Protein AF-A0A8H7D332-F1 (afdb_monomer_lite)

Radius of gyration: 16.04 Å; chains: 1; bounding box: 35×23×50 Å

Foldseek 3Di:
DVLLLVLLVLLLVLLVVVVVLCVVQPCNVVADPLVVLLNVLSVLLNVLSVLVSVLCVVCVPDPCSVVRNVLSVVVSVLSVVVCCQQPNPDPPDDSVVNVVSSVPDDPVNSVVSSVSSVVVSVVSVVSSVVSVVVD

Structure (mmCIF, N/CA/C/O backbone):
data_AF-A0A8H7D332-F1
#
_entry.id   AF-A0A8H7D332-F1
#
loop_
_atom_site.group_PDB
_atom_site.id
_atom_site.type_symbol
_atom_site.label_atom_id
_atom_site.label_alt_id
_atom_site.label_comp_id
_atom_site.label_asym_id
_atom_site.label_entity_id
_atom_site.label_seq_id
_atom_site.pdbx_PDB_ins_code
_atom_site.Cartn_x
_atom_site.Cartn_y
_atom_site.Cartn_z
_atom_site.occupancy
_atom_site.B_iso_or_equiv
_atom_site.auth_seq_id
_atom_site.auth_comp_id
_atom_site.auth_asym_id
_atom_site.auth_atom_id
_atom_site.pdbx_PDB_model_num
ATOM 1 N N . MET A 1 1 ? 17.192 5.853 -12.471 1.00 58.00 1 MET A N 1
ATOM 2 C CA . MET A 1 1 ? 16.925 4.401 -12.543 1.00 58.00 1 MET A CA 1
ATOM 3 C C . MET A 1 1 ? 17.090 3.739 -11.180 1.00 58.00 1 MET A C 1
ATOM 5 O O . MET A 1 1 ? 16.086 3.257 -10.683 1.00 58.00 1 MET A O 1
ATOM 9 N N . ALA A 1 2 ? 18.270 3.796 -10.539 1.00 64.75 2 ALA A N 1
ATOM 10 C CA . ALA A 1 2 ? 18.467 3.271 -9.174 1.00 64.75 2 ALA A CA 1
ATOM 11 C C . ALA A 1 2 ? 17.448 3.829 -8.160 1.00 64.75 2 ALA A C 1
ATOM 13 O O . ALA A 1 2 ? 16.754 3.069 -7.504 1.00 64.75 2 ALA A O 1
ATOM 14 N N . GLU A 1 3 ? 17.243 5.148 -8.152 1.00 64.75 3 GLU A N 1
ATOM 15 C CA . GLU A 1 3 ? 16.267 5.802 -7.266 1.00 64.75 3 GLU A CA 1
ATOM 16 C C . GLU A 1 3 ? 14.811 5.341 -7.500 1.00 64.75 3 GLU A C 1
ATOM 18 O O . GLU A 1 3 ? 14.026 5.218 -6.561 1.00 64.75 3 GLU A O 1
ATOM 23 N N . THR A 1 4 ? 14.436 5.046 -8.750 1.00 66.38 4 THR A N 1
ATOM 24 C CA . THR A 1 4 ? 13.096 4.542 -9.093 1.00 66.38 4 THR A CA 1
ATOM 25 C C . THR A 1 4 ? 12.914 3.110 -8.588 1.00 66.38 4 THR A C 1
ATOM 27 O O . THR A 1 4 ? 11.878 2.815 -8.001 1.00 66.38 4 THR A O 1
ATOM 30 N N . LEU A 1 5 ? 13.924 2.249 -8.754 1.00 69.94 5 LEU A N 1
ATOM 31 C CA . LEU A 1 5 ? 13.921 0.874 -8.239 1.00 69.94 5 LEU A CA 1
ATOM 32 C C . LEU A 1 5 ? 13.900 0.844 -6.703 1.00 69.94 5 LEU A C 1
ATOM 34 O O . LEU A 1 5 ? 13.098 0.121 -6.119 1.00 69.94 5 LEU A O 1
ATOM 38 N N . ASP A 1 6 ? 14.676 1.706 -6.041 1.00 75.56 6 ASP A N 1
ATOM 39 C CA . ASP A 1 6 ? 14.646 1.855 -4.578 1.00 75.56 6 ASP A CA 1
ATOM 40 C C . ASP A 1 6 ? 13.265 2.311 -4.076 1.00 75.56 6 ASP A C 1
ATOM 42 O O . ASP A 1 6 ? 12.788 1.895 -3.012 1.00 75.56 6 ASP A O 1
ATOM 46 N N . THR A 1 7 ? 12.584 3.154 -4.858 1.00 73.81 7 THR A N 1
ATOM 47 C CA . THR A 1 7 ? 11.220 3.602 -4.555 1.00 73.81 7 THR A CA 1
ATOM 48 C C . THR A 1 7 ? 10.207 2.470 -4.743 1.00 73.81 7 THR A C 1
ATOM 50 O O . THR A 1 7 ? 9.358 2.279 -3.873 1.00 73.81 7 THR A O 1
ATOM 53 N N . VAL A 1 8 ? 10.315 1.679 -5.817 1.00 77.12 8 VAL A N 1
ATOM 54 C CA . VAL A 1 8 ? 9.484 0.481 -6.047 1.00 77.12 8 VAL A CA 1
ATOM 55 C C . VAL A 1 8 ? 9.664 -0.533 -4.915 1.00 77.12 8 VAL A C 1
ATOM 57 O O . VAL A 1 8 ? 8.673 -1.028 -4.371 1.00 77.12 8 VAL A O 1
ATOM 60 N N . ALA A 1 9 ? 10.905 -0.784 -4.491 1.00 77.12 9 ALA A N 1
ATOM 61 C CA . ALA A 1 9 ? 11.210 -1.660 -3.363 1.00 77.12 9 ALA A CA 1
ATOM 62 C C . ALA A 1 9 ? 10.606 -1.131 -2.050 1.00 77.12 9 ALA A C 1
ATOM 64 O O . ALA A 1 9 ? 9.949 -1.877 -1.322 1.00 77.12 9 ALA A O 1
ATOM 65 N N . SER A 1 10 ? 10.746 0.174 -1.781 1.00 77.06 10 SER A N 1
ATOM 66 C CA . SER A 1 10 ? 10.140 0.825 -0.610 1.00 77.06 10 SER A CA 1
ATOM 67 C C . SER A 1 10 ? 8.614 0.672 -0.587 1.00 77.06 10 SER A C 1
ATOM 69 O O . SER A 1 10 ? 8.035 0.352 0.448 1.00 77.06 10 SER A O 1
ATOM 71 N N . ILE A 1 11 ? 7.952 0.909 -1.724 1.00 81.25 11 ILE A N 1
ATOM 72 C CA . ILE A 1 11 ? 6.495 0.785 -1.848 1.00 81.25 11 ILE A CA 1
ATOM 73 C C . ILE A 1 11 ? 6.070 -0.670 -1.632 1.00 81.25 11 ILE A C 1
ATOM 75 O O . ILE A 1 11 ? 5.134 -0.924 -0.878 1.00 81.25 11 ILE A O 1
ATOM 79 N N . SER A 1 12 ? 6.782 -1.624 -2.234 1.00 82.38 12 SER A N 1
ATOM 80 C CA . SER A 1 12 ? 6.500 -3.056 -2.078 1.00 82.38 12 SER A CA 1
ATOM 81 C C . SER A 1 12 ? 6.583 -3.488 -0.611 1.00 82.38 12 SER A C 1
ATOM 83 O O . SER A 1 12 ? 5.685 -4.162 -0.110 1.00 82.38 12 SER A O 1
ATOM 85 N N . GLN A 1 13 ? 7.594 -3.012 0.121 1.00 82.25 13 GLN A N 1
ATOM 86 C CA . GLN A 1 13 ? 7.740 -3.287 1.551 1.00 82.25 13 GLN A CA 1
ATOM 87 C C . GLN A 1 13 ? 6.599 -2.690 2.396 1.00 82.25 13 GLN A C 1
ATOM 89 O O . GLN A 1 13 ? 6.142 -3.319 3.358 1.00 82.25 13 GLN A O 1
ATOM 94 N N . LEU A 1 14 ? 6.116 -1.491 2.050 1.00 78.50 14 LEU A N 1
ATOM 95 C CA . LEU A 1 14 ? 4.965 -0.872 2.718 1.00 78.50 14 LEU A CA 1
ATOM 96 C C . LEU A 1 14 ? 3.676 -1.669 2.473 1.00 78.50 14 LEU A C 1
ATOM 98 O O . LEU A 1 14 ? 2.922 -1.904 3.418 1.00 78.50 14 LEU A O 1
ATOM 102 N N . LEU A 1 15 ? 3.450 -2.138 1.243 1.00 83.81 15 LEU A N 1
ATOM 103 C CA . LEU A 1 15 ? 2.297 -2.979 0.903 1.00 83.81 15 LEU A CA 1
ATOM 104 C C . LEU A 1 15 ? 2.352 -4.336 1.621 1.00 83.81 15 LEU A C 1
ATOM 106 O O . LEU A 1 15 ? 1.350 -4.774 2.182 1.00 83.81 15 LEU A O 1
ATOM 110 N N . ASP A 1 16 ? 3.525 -4.970 1.695 1.00 81.50 16 ASP A N 1
ATOM 111 C CA . ASP A 1 16 ? 3.722 -6.204 2.467 1.00 81.50 16 ASP A CA 1
ATOM 112 C C . ASP A 1 16 ? 3.422 -6.015 3.951 1.00 81.50 16 ASP A C 1
ATOM 114 O O . ASP A 1 16 ? 2.812 -6.873 4.591 1.00 81.50 16 ASP A O 1
ATOM 118 N N . THR A 1 17 ? 3.847 -4.881 4.504 1.00 78.38 17 THR A N 1
ATOM 119 C CA . THR A 1 17 ? 3.561 -4.532 5.896 1.00 78.38 17 THR A CA 1
ATOM 120 C C . THR A 1 17 ? 2.058 -4.381 6.106 1.00 78.38 17 THR A C 1
ATOM 122 O O . THR A 1 17 ? 1.520 -4.955 7.052 1.00 78.38 17 THR A O 1
ATOM 125 N N . ALA A 1 18 ? 1.366 -3.698 5.192 1.00 75.25 18 ALA A N 1
ATOM 126 C CA . ALA A 1 18 ? -0.084 -3.547 5.231 1.00 75.25 18 ALA A CA 1
ATOM 127 C C . ALA A 1 18 ? -0.802 -4.909 5.238 1.00 75.25 18 ALA A C 1
ATOM 129 O O . ALA A 1 18 ? -1.648 -5.171 6.095 1.00 75.25 18 ALA A O 1
ATOM 130 N N . LEU A 1 19 ? -0.430 -5.812 4.327 1.00 80.88 19 LEU A N 1
ATOM 131 C CA . LEU A 1 19 ? -1.031 -7.146 4.235 1.00 80.88 19 LEU A CA 1
ATOM 132 C C . LEU A 1 19 ? -0.763 -7.993 5.487 1.00 80.88 19 LEU A C 1
ATOM 134 O O . LEU A 1 19 ? -1.677 -8.639 5.996 1.00 80.88 19 LEU A O 1
ATOM 138 N N . LYS A 1 20 ? 0.446 -7.928 6.055 1.00 77.06 20 LYS A N 1
ATOM 139 C CA . LYS A 1 20 ? 0.758 -8.596 7.330 1.00 77.06 20 LYS A CA 1
ATOM 140 C C . LYS A 1 20 ? -0.056 -8.037 8.493 1.00 77.06 20 LYS A C 1
ATOM 142 O O . LYS A 1 20 ? -0.459 -8.789 9.379 1.00 77.06 20 LYS A O 1
ATOM 147 N N . VAL A 1 21 ? -0.306 -6.729 8.527 1.00 71.56 21 VAL A N 1
ATOM 148 C CA . VAL A 1 21 ? -1.183 -6.128 9.542 1.00 71.56 21 VAL A CA 1
ATOM 149 C C . VAL A 1 21 ? -2.589 -6.709 9.422 1.00 71.56 21 VAL A C 1
ATOM 151 O O . VAL A 1 21 ? -3.133 -7.157 10.428 1.00 71.56 21 VAL A O 1
ATOM 154 N N . ARG A 1 22 ? -3.142 -6.806 8.205 1.00 74.62 22 ARG A N 1
ATOM 155 C CA . ARG A 1 22 ? -4.446 -7.448 7.968 1.00 74.62 22 ARG A CA 1
ATOM 156 C C . ARG A 1 22 ? -4.503 -8.875 8.510 1.00 74.62 22 ARG A C 1
ATOM 158 O O . ARG A 1 22 ? -5.474 -9.218 9.174 1.00 74.62 22 ARG A O 1
ATOM 165 N N . GLU A 1 23 ? -3.485 -9.698 8.257 1.00 71.75 23 GLU A N 1
ATOM 166 C CA . GLU A 1 23 ? -3.433 -11.084 8.756 1.00 71.75 23 GLU A CA 1
ATOM 167 C C . GLU A 1 23 ? -3.455 -11.168 10.290 1.00 71.75 23 GLU A C 1
ATOM 169 O O . GLU A 1 23 ? -3.987 -12.118 10.868 1.00 71.75 23 GLU A O 1
ATOM 174 N N . ASN A 1 24 ? -2.904 -10.159 10.965 1.00 64.69 24 ASN A N 1
ATOM 175 C CA . ASN A 1 24 ? -2.843 -10.111 12.421 1.00 64.69 24 ASN A CA 1
ATOM 176 C C . ASN A 1 24 ? -4.154 -9.648 13.082 1.00 64.69 24 ASN A C 1
ATOM 178 O O . ASN A 1 24 ? -4.361 -9.927 14.274 1.00 64.69 24 ASN A O 1
ATOM 182 N N . LEU A 1 25 ? -5.052 -9.016 12.322 1.00 64.75 25 LEU A N 1
ATOM 183 C CA . LEU A 1 25 ? -6.360 -8.542 12.773 1.00 64.75 25 LEU A CA 1
ATOM 184 C C . LEU A 1 25 ? -7.396 -9.675 12.705 1.00 64.75 25 LEU A C 1
ATOM 186 O O . LEU A 1 25 ? -7.881 -10.043 11.635 1.00 64.75 25 LEU A O 1
ATOM 190 N N . LYS A 1 26 ? -7.764 -10.231 13.870 1.00 56.84 26 LYS A N 1
ATOM 191 C CA . LYS A 1 26 ? -8.741 -11.337 13.971 1.00 56.84 26 LYS A CA 1
ATOM 192 C C . LYS A 1 26 ? -10.128 -10.950 13.440 1.00 56.84 26 LYS A C 1
ATOM 194 O O . LYS A 1 26 ? -10.783 -11.780 12.810 1.00 56.84 26 LYS A O 1
ATOM 199 N N . ASP A 1 27 ? -10.523 -9.694 13.631 1.00 59.56 27 ASP A N 1
ATOM 200 C CA . ASP A 1 27 ? -11.867 -9.192 13.326 1.00 59.56 27 ASP A CA 1
ATOM 201 C C . ASP A 1 27 ? -11.973 -8.532 11.944 1.00 59.56 27 ASP A C 1
ATOM 203 O O . ASP A 1 27 ? -12.962 -7.874 11.618 1.00 59.56 27 ASP A O 1
ATOM 207 N N . PHE A 1 28 ? -10.993 -8.761 11.063 1.00 60.06 28 PHE A N 1
ATOM 208 C CA . PHE A 1 28 ? -11.041 -8.234 9.699 1.00 60.06 28 PHE A CA 1
ATOM 209 C C . PHE A 1 28 ? -12.271 -8.722 8.910 1.00 60.06 28 PHE A C 1
ATOM 211 O O . PHE A 1 28 ? -12.809 -8.007 8.068 1.00 60.06 28 PHE A O 1
ATOM 218 N N . ARG A 1 29 ? -12.780 -9.925 9.217 1.00 58.69 29 ARG A N 1
ATOM 219 C CA . ARG A 1 29 ? -14.012 -10.458 8.602 1.00 58.69 29 ARG A CA 1
ATOM 220 C C . ARG A 1 29 ? -15.258 -9.635 8.935 1.00 58.69 29 ARG A C 1
ATOM 222 O O . ARG A 1 29 ? -16.220 -9.678 8.177 1.00 58.69 29 ARG A O 1
ATOM 229 N N . THR A 1 30 ? -15.236 -8.905 10.046 1.00 61.06 30 THR A N 1
ATOM 230 C CA . THR A 1 30 ? -16.303 -7.997 10.485 1.00 61.06 30 THR A CA 1
ATOM 231 C C . THR A 1 30 ? -15.965 -6.529 10.227 1.00 61.06 30 THR A C 1
ATOM 233 O O . THR A 1 30 ? -16.746 -5.654 10.596 1.00 61.06 30 THR A O 1
ATOM 236 N N . ALA A 1 31 ? -14.821 -6.242 9.596 1.00 65.50 31 ALA A N 1
ATOM 237 C CA . ALA A 1 31 ? -14.443 -4.885 9.239 1.00 65.50 31 ALA A CA 1
ATOM 238 C C . ALA A 1 31 ? -15.422 -4.301 8.202 1.00 65.50 31 ALA A C 1
ATOM 240 O O . ALA A 1 31 ? -15.889 -5.037 7.324 1.00 65.50 31 ALA A O 1
ATOM 241 N N . PRO A 1 32 ? -15.704 -2.987 8.270 1.00 70.81 32 PRO A N 1
ATOM 242 C CA . PRO A 1 32 ? -16.467 -2.280 7.247 1.00 70.81 32 PRO A CA 1
ATOM 243 C C . PRO A 1 32 ? -15.976 -2.543 5.817 1.00 70.81 32 PRO A C 1
ATOM 245 O O . PRO A 1 32 ? -14.785 -2.744 5.567 1.00 70.81 32 PRO A O 1
ATOM 248 N N . GLU A 1 33 ? -16.918 -2.535 4.873 1.00 78.69 33 GLU A N 1
ATOM 249 C CA . GLU A 1 33 ? -16.706 -2.903 3.469 1.00 78.69 33 GLU A CA 1
ATOM 250 C C . GLU A 1 33 ? -15.584 -2.086 2.807 1.00 78.69 33 GLU A C 1
ATOM 252 O O . GLU A 1 33 ? -14.811 -2.604 2.002 1.00 78.69 33 GLU A O 1
ATOM 257 N N . GLU A 1 34 ? -15.449 -0.813 3.175 1.00 74.00 34 GLU A N 1
ATOM 258 C CA . GLU A 1 34 ? -14.421 0.087 2.661 1.00 74.00 34 GLU A CA 1
ATOM 259 C C . GLU A 1 34 ? -13.004 -0.400 2.987 1.00 74.00 34 GLU A C 1
ATOM 261 O O . GLU A 1 34 ? -12.106 -0.272 2.156 1.00 74.00 34 GLU A O 1
ATOM 266 N N . TYR A 1 35 ? -12.803 -1.031 4.144 1.00 73.19 35 TYR A N 1
ATOM 267 C CA . TYR A 1 35 ? -11.507 -1.595 4.517 1.00 73.19 35 TYR A CA 1
ATOM 268 C C . TYR A 1 35 ? -11.196 -2.870 3.754 1.00 73.19 35 TYR A C 1
ATOM 270 O O . TYR A 1 35 ? -10.069 -3.056 3.303 1.00 73.19 35 TYR A O 1
ATOM 278 N N . GLN A 1 36 ? -12.197 -3.728 3.552 1.00 79.06 36 GLN A N 1
ATOM 279 C CA . GLN A 1 36 ? -12.036 -4.901 2.695 1.00 79.06 36 GLN A CA 1
ATOM 280 C C . GLN A 1 36 ? -11.614 -4.478 1.287 1.00 79.06 36 GLN A C 1
ATOM 282 O O . GLN A 1 36 ? -10.641 -5.008 0.754 1.00 79.06 36 GLN A O 1
ATOM 287 N N . ARG A 1 37 ? -12.267 -3.446 0.741 1.00 83.25 37 ARG A N 1
ATOM 288 C CA . ARG A 1 37 ? -11.915 -2.856 -0.556 1.00 83.25 37 ARG A CA 1
ATOM 289 C C . ARG A 1 37 ? -10.501 -2.272 -0.573 1.00 83.25 37 ARG A C 1
ATOM 291 O O . ARG A 1 37 ? -9.780 -2.522 -1.529 1.00 83.25 37 ARG A O 1
ATOM 298 N N . LEU A 1 38 ? -10.086 -1.545 0.467 1.00 83.56 38 LEU A N 1
ATOM 299 C CA . LEU A 1 38 ? -8.724 -1.002 0.574 1.00 83.56 38 LEU A CA 1
AT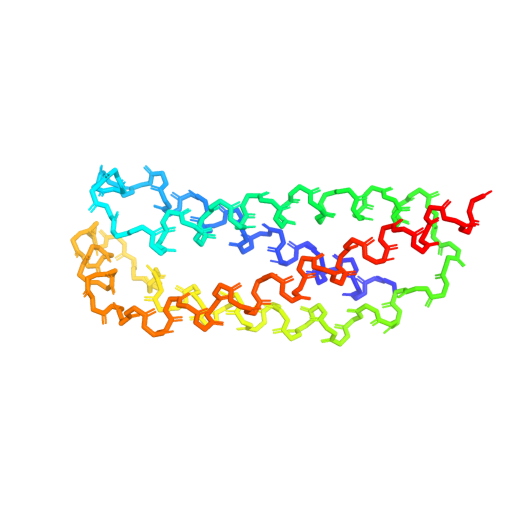OM 300 C C . LEU A 1 38 ? -7.657 -2.098 0.538 1.00 83.56 38 LEU A C 1
ATOM 302 O O . LEU A 1 38 ? -6.649 -1.947 -0.146 1.00 83.56 38 LEU A O 1
ATOM 306 N N . PHE A 1 39 ? -7.873 -3.211 1.240 1.00 83.19 39 PHE A N 1
ATOM 307 C CA . PHE A 1 39 ? -6.907 -4.307 1.236 1.00 83.19 39 PHE A CA 1
ATOM 308 C C . PHE A 1 39 ? -6.897 -5.103 -0.063 1.00 83.19 39 PHE A C 1
ATOM 310 O O . PHE A 1 39 ? -5.817 -5.477 -0.508 1.00 83.19 39 PHE A O 1
ATOM 317 N N . SER A 1 40 ? -8.050 -5.317 -0.698 1.00 86.62 40 SER A N 1
ATOM 318 C CA . SER A 1 40 ? -8.082 -5.887 -2.051 1.00 86.62 40 SER A CA 1
ATOM 319 C C . SER A 1 40 ? -7.352 -4.994 -3.056 1.00 86.62 40 SER A C 1
ATOM 321 O O . SER A 1 40 ? -6.621 -5.486 -3.909 1.00 86.62 40 SER A O 1
ATOM 323 N N . GLU A 1 41 ? -7.481 -3.675 -2.921 1.00 87.69 41 GLU A N 1
ATOM 324 C CA . GLU A 1 41 ? -6.748 -2.722 -3.752 1.00 87.69 41 GLU A CA 1
ATOM 325 C C . GLU A 1 41 ? -5.231 -2.782 -3.491 1.00 87.69 41 GLU A C 1
ATOM 327 O O . GLU A 1 41 ? -4.439 -2.769 -4.426 1.00 87.69 41 GLU A O 1
ATOM 332 N N . ILE A 1 42 ? -4.805 -2.925 -2.230 1.00 87.62 42 ILE A N 1
ATOM 333 C CA . ILE A 1 42 ? -3.392 -3.142 -1.863 1.00 87.62 42 ILE A CA 1
ATOM 334 C C . ILE A 1 42 ? -2.841 -4.429 -2.495 1.00 87.62 42 ILE A C 1
ATOM 336 O O . ILE A 1 42 ? -1.717 -4.421 -2.998 1.00 87.62 42 ILE A O 1
ATOM 340 N N . GLU A 1 43 ? -3.612 -5.522 -2.494 1.00 87.56 43 GLU A N 1
ATOM 341 C CA . GLU A 1 43 ? -3.228 -6.780 -3.154 1.00 87.56 43 GLU A CA 1
ATOM 342 C C . GLU A 1 43 ? -3.035 -6.580 -4.665 1.00 87.56 43 GLU A C 1
ATOM 344 O O . GLU A 1 43 ? -2.006 -6.985 -5.210 1.00 87.56 43 GLU A O 1
ATOM 349 N N . ASN A 1 44 ? -3.973 -5.897 -5.330 1.00 88.44 44 ASN A N 1
ATOM 350 C CA . ASN A 1 44 ? -3.871 -5.580 -6.758 1.00 88.44 44 ASN A CA 1
ATOM 351 C C . ASN A 1 44 ? -2.645 -4.713 -7.064 1.00 88.44 44 ASN A C 1
ATOM 353 O O . ASN A 1 44 ? -1.866 -5.022 -7.967 1.00 88.44 44 ASN A O 1
ATOM 357 N N . LEU A 1 45 ? -2.432 -3.652 -6.284 1.00 88.56 45 LEU A N 1
ATOM 358 C CA . LEU A 1 45 ? -1.289 -2.758 -6.444 1.00 88.56 45 LEU A CA 1
ATOM 359 C C . LEU A 1 45 ? 0.041 -3.490 -6.278 1.00 88.56 45 LEU A C 1
ATOM 361 O O . LEU A 1 45 ? 0.976 -3.220 -7.033 1.00 88.56 45 LEU A O 1
ATOM 365 N N . LYS A 1 46 ? 0.123 -4.440 -5.340 1.00 87.38 46 LYS A N 1
ATOM 366 C CA . LYS A 1 46 ? 1.309 -5.280 -5.163 1.00 87.38 46 LYS A CA 1
ATOM 367 C C . LYS A 1 46 ? 1.595 -6.111 -6.415 1.00 87.38 46 LYS A C 1
ATOM 369 O O . LYS A 1 46 ? 2.724 -6.094 -6.898 1.00 87.38 46 LYS A O 1
ATOM 374 N N . LEU A 1 47 ? 0.584 -6.771 -6.982 1.00 87.75 47 LEU A N 1
ATOM 375 C CA . LEU A 1 47 ? 0.744 -7.560 -8.211 1.00 87.75 47 LEU A CA 1
ATOM 376 C C . LEU A 1 47 ? 1.228 -6.702 -9.389 1.00 87.75 47 LEU A C 1
ATOM 378 O O . LE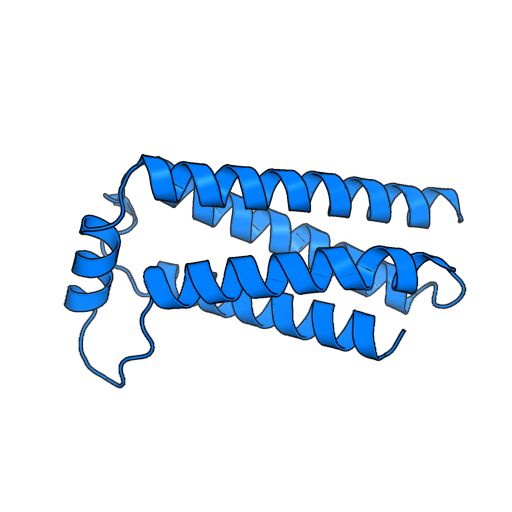U A 1 47 ? 2.126 -7.104 -10.129 1.00 87.75 47 LEU A O 1
ATOM 382 N N . LEU A 1 48 ? 0.659 -5.506 -9.554 1.00 85.81 48 LEU A N 1
ATOM 383 C CA . LEU A 1 48 ? 1.048 -4.581 -10.621 1.00 85.81 48 LEU A CA 1
ATOM 384 C C . LEU A 1 48 ? 2.471 -4.040 -10.434 1.00 85.81 48 LEU A C 1
ATOM 386 O O . LEU A 1 48 ? 3.202 -3.894 -11.413 1.00 85.81 48 LEU A O 1
ATOM 390 N N . LEU A 1 49 ? 2.883 -3.762 -9.195 1.00 85.50 49 LEU A N 1
ATOM 391 C CA . LEU A 1 49 ? 4.250 -3.338 -8.885 1.00 85.50 49 LEU A CA 1
ATOM 392 C C . LEU A 1 49 ? 5.270 -4.449 -9.122 1.00 85.50 49 LEU A C 1
ATOM 394 O O . LEU A 1 49 ? 6.320 -4.175 -9.693 1.00 85.50 49 LEU A O 1
ATOM 398 N N . GLU A 1 50 ? 4.958 -5.693 -8.754 1.00 86.00 50 GLU A N 1
ATOM 399 C CA . GLU A 1 50 ? 5.813 -6.846 -9.061 1.00 86.00 50 GLU A CA 1
ATOM 400 C C . GLU A 1 50 ? 5.965 -7.050 -10.576 1.00 86.00 50 GLU A C 1
ATOM 402 O O . GLU A 1 50 ? 7.056 -7.353 -11.063 1.00 86.00 50 GLU A O 1
ATOM 407 N N . ALA A 1 51 ? 4.884 -6.866 -11.340 1.00 83.94 51 ALA A N 1
ATOM 408 C CA . ALA A 1 51 ? 4.937 -6.912 -12.798 1.00 83.94 51 ALA A CA 1
ATOM 409 C C . ALA A 1 51 ? 5.816 -5.786 -13.366 1.00 83.94 51 ALA A C 1
ATOM 411 O O . ALA A 1 51 ? 6.621 -6.028 -14.268 1.00 83.94 51 ALA A O 1
ATOM 412 N N . LEU A 1 52 ? 5.697 -4.575 -12.812 1.00 81.25 52 LEU A N 1
ATOM 413 C CA . LEU A 1 52 ? 6.485 -3.421 -13.234 1.00 81.25 52 LEU A CA 1
ATOM 414 C C . LEU A 1 52 ? 7.971 -3.632 -12.940 1.00 81.25 52 LEU A C 1
ATOM 416 O O . LEU A 1 52 ? 8.795 -3.393 -13.817 1.00 81.25 52 LEU A O 1
ATOM 420 N N . ASP A 1 53 ? 8.309 -4.119 -11.747 1.00 81.38 53 ASP A N 1
ATOM 421 C CA . ASP A 1 53 ? 9.686 -4.412 -11.344 1.00 81.38 53 ASP A CA 1
ATOM 422 C C . ASP A 1 53 ? 10.347 -5.421 -12.296 1.00 81.38 53 ASP A C 1
ATOM 424 O O . ASP A 1 53 ? 11.427 -5.170 -12.837 1.00 81.38 53 ASP A O 1
ATOM 428 N N . ARG A 1 54 ? 9.645 -6.517 -12.618 1.00 80.00 54 ARG A N 1
ATOM 429 C CA . ARG A 1 54 ? 10.122 -7.521 -13.585 1.00 80.00 54 ARG A CA 1
ATOM 430 C C . ARG A 1 54 ? 10.330 -6.941 -14.985 1.00 80.00 54 ARG A C 1
ATOM 432 O O . ARG A 1 54 ? 11.316 -7.278 -15.643 1.00 80.00 54 ARG A O 1
ATOM 439 N N . LEU A 1 55 ? 9.423 -6.088 -15.455 1.00 73.81 55 LEU A N 1
ATOM 440 C CA . LEU A 1 55 ? 9.528 -5.470 -16.780 1.00 73.81 55 LEU A CA 1
ATOM 441 C C . LEU A 1 55 ? 10.662 -4.441 -16.852 1.00 73.81 55 LEU A C 1
ATOM 443 O O . LEU A 1 55 ? 11.418 -4.427 -17.820 1.00 73.81 55 LEU A O 1
ATOM 447 N N . VAL A 1 56 ? 10.853 -3.631 -15.810 1.00 72.56 56 VAL A N 1
ATOM 448 C CA . VAL A 1 56 ? 11.970 -2.676 -15.740 1.00 72.56 56 VAL A CA 1
ATOM 449 C C . VAL A 1 56 ? 13.314 -3.406 -15.659 1.00 72.56 56 VAL A C 1
ATOM 451 O O . VAL A 1 56 ? 14.262 -3.012 -16.336 1.00 72.56 56 VAL A O 1
ATOM 454 N N . ALA A 1 57 ? 13.401 -4.495 -14.887 1.00 72.44 57 ALA A N 1
ATOM 455 C CA . ALA A 1 57 ? 14.614 -5.307 -14.788 1.00 72.44 57 ALA A CA 1
ATOM 456 C C . ALA A 1 57 ? 14.992 -5.985 -16.117 1.00 72.44 57 ALA A C 1
ATOM 458 O O . ALA A 1 57 ? 16.174 -6.182 -16.400 1.00 72.44 57 ALA A O 1
ATOM 459 N N . THR A 1 58 ? 13.999 -6.337 -16.938 1.00 72.75 58 THR A N 1
ATOM 460 C CA . THR A 1 58 ? 14.212 -6.978 -18.245 1.00 72.75 58 THR A CA 1
ATOM 461 C C . THR A 1 58 ? 14.409 -5.981 -19.388 1.00 72.75 58 THR A C 1
ATOM 463 O O . THR A 1 58 ? 14.993 -6.361 -20.402 1.00 72.75 58 THR A O 1
ATOM 466 N N . ASN A 1 59 ? 14.008 -4.713 -19.228 1.00 66.38 59 ASN A N 1
ATOM 467 C CA . ASN A 1 59 ? 14.204 -3.664 -20.232 1.00 66.38 59 ASN A CA 1
ATOM 468 C C . ASN A 1 59 ? 14.704 -2.331 -19.622 1.00 66.38 59 ASN A C 1
ATOM 470 O O . ASN A 1 59 ? 13.950 -1.356 -19.499 1.00 66.38 59 ASN A O 1
ATOM 474 N N . PRO A 1 60 ? 16.002 -2.251 -19.263 1.00 61.53 60 PRO A N 1
ATOM 475 C CA . PRO A 1 60 ? 16.582 -1.087 -18.594 1.00 61.53 60 PRO A CA 1
ATOM 476 C C . PRO A 1 60 ? 16.787 0.137 -19.514 1.00 61.53 60 PRO A C 1
ATOM 478 O O . PRO A 1 60 ? 17.250 1.185 -19.071 1.00 61.53 60 PRO A O 1
ATOM 481 N N . SER A 1 61 ? 16.470 0.012 -20.801 1.00 58.44 61 SER A N 1
ATOM 482 C CA . SER A 1 61 ? 16.711 1.020 -21.845 1.00 58.44 61 SER A CA 1
ATOM 483 C C . SER A 1 61 ? 15.614 2.083 -21.953 1.00 58.44 61 SER A C 1
ATOM 485 O O . SER A 1 61 ? 15.777 3.040 -22.703 1.00 58.44 61 SER A O 1
ATOM 487 N N . SER A 1 62 ? 14.485 1.909 -21.261 1.00 61.56 62 SER A N 1
ATOM 488 C CA . SER A 1 62 ? 13.339 2.815 -21.386 1.00 61.56 62 SER A CA 1
ATOM 489 C C . SER A 1 62 ? 13.587 4.156 -20.674 1.00 61.56 62 SER A C 1
ATOM 491 O O . SER A 1 62 ? 14.076 4.193 -19.545 1.00 61.56 62 SER A O 1
ATOM 493 N N . ASP A 1 63 ? 13.182 5.275 -21.289 1.00 58.97 63 ASP A N 1
ATOM 494 C CA . ASP A 1 63 ? 13.174 6.628 -20.680 1.00 58.97 63 ASP A CA 1
ATOM 495 C C . ASP A 1 63 ? 12.109 6.786 -19.567 1.00 58.97 63 ASP A C 1
ATOM 497 O O . ASP A 1 63 ? 11.949 7.833 -18.927 1.00 58.97 63 ASP A O 1
ATOM 501 N N . ASN A 1 64 ? 11.365 5.716 -19.303 1.00 62.38 64 ASN A N 1
ATOM 502 C CA . ASN A 1 64 ? 10.238 5.649 -18.386 1.00 62.38 64 ASN A CA 1
ATOM 503 C C . ASN A 1 64 ? 10.544 5.913 -16.883 1.00 62.38 64 ASN A C 1
ATOM 505 O O . ASN A 1 64 ? 9.702 6.520 -16.209 1.00 62.38 64 ASN A O 1
ATOM 509 N N . PRO A 1 65 ? 11.730 5.589 -16.317 1.00 63.75 65 PRO A N 1
ATOM 510 C CA . PRO A 1 65 ? 11.992 5.715 -14.878 1.00 63.75 65 PRO A CA 1
ATOM 511 C C . PRO A 1 65 ? 11.884 7.138 -14.315 1.00 63.75 65 PRO A C 1
ATOM 513 O O . PRO A 1 65 ? 11.539 7.305 -13.142 1.00 63.75 65 PRO A O 1
ATOM 516 N N . GLN A 1 66 ? 12.175 8.168 -15.120 1.00 67.06 66 GLN A N 1
ATOM 517 C CA . GLN A 1 66 ? 12.057 9.568 -14.685 1.00 67.06 66 GLN A CA 1
ATOM 518 C C . GLN A 1 66 ? 10.595 10.013 -14.570 1.00 67.06 66 GLN A C 1
ATOM 520 O O . GLN A 1 66 ? 10.244 10.737 -13.640 1.00 67.06 66 GLN A O 1
ATOM 525 N N . ARG A 1 67 ? 9.720 9.545 -15.468 1.00 72.88 67 ARG A N 1
ATOM 526 C CA . ARG A 1 67 ? 8.278 9.855 -15.435 1.00 72.88 67 ARG A CA 1
ATOM 527 C C . ARG A 1 67 ? 7.571 9.174 -14.260 1.00 72.88 67 ARG A C 1
ATOM 529 O O . ARG A 1 67 ? 6.540 9.659 -13.791 1.00 72.88 67 ARG A O 1
ATOM 536 N N . MET A 1 68 ? 8.146 8.079 -13.765 1.00 76.19 68 MET A N 1
ATOM 537 C CA . MET A 1 68 ? 7.622 7.294 -12.649 1.00 76.19 68 MET A CA 1
ATOM 538 C C . MET A 1 68 ? 8.012 7.838 -11.272 1.00 76.19 68 MET A C 1
ATOM 540 O O . MET A 1 68 ? 7.236 7.670 -10.332 1.00 76.19 68 MET A O 1
ATOM 544 N N . SER A 1 69 ? 9.169 8.499 -11.125 1.00 77.12 69 SER A N 1
ATOM 545 C CA . SER A 1 69 ? 9.725 8.795 -9.791 1.00 77.12 69 SER A CA 1
ATOM 546 C C . SER A 1 69 ? 8.825 9.705 -8.948 1.00 77.12 69 SER A C 1
ATOM 548 O O . SER A 1 69 ? 8.540 9.393 -7.793 1.00 77.12 69 SER A O 1
ATOM 550 N N . ALA A 1 70 ? 8.309 10.803 -9.512 1.00 82.31 70 ALA A N 1
ATOM 551 C CA . ALA A 1 70 ? 7.481 11.742 -8.758 1.00 82.31 70 ALA A CA 1
ATOM 552 C C . ALA A 1 70 ? 6.123 11.136 -8.337 1.00 82.31 70 ALA A C 1
ATOM 554 O O . ALA A 1 70 ? 5.764 11.258 -7.161 1.00 82.31 70 ALA A O 1
ATOM 555 N N . PRO A 1 71 ? 5.365 10.446 -9.217 1.00 84.19 71 PRO A N 1
ATOM 556 C CA . PRO A 1 71 ? 4.140 9.769 -8.795 1.00 84.19 71 PRO A CA 1
ATOM 557 C C . PRO A 1 71 ? 4.385 8.600 -7.829 1.00 84.19 71 PRO A C 1
ATOM 559 O O . PRO A 1 71 ? 3.597 8.436 -6.901 1.00 84.19 71 PRO A O 1
ATOM 562 N N . MET A 1 72 ? 5.475 7.840 -7.992 1.00 84.12 72 MET A N 1
ATOM 563 C CA . MET A 1 72 ? 5.879 6.782 -7.055 1.00 84.12 72 MET A CA 1
ATOM 564 C C . MET A 1 72 ? 6.183 7.349 -5.666 1.00 84.12 72 MET A C 1
ATOM 566 O O . MET A 1 72 ? 5.629 6.886 -4.675 1.00 84.12 72 MET A O 1
ATOM 570 N N . ASN A 1 73 ? 6.971 8.422 -5.581 1.00 85.75 73 ASN A N 1
ATOM 571 C CA . ASN A 1 73 ? 7.258 9.091 -4.312 1.00 85.75 73 ASN A CA 1
ATOM 572 C C . ASN A 1 73 ? 6.000 9.670 -3.657 1.00 85.75 73 ASN A C 1
ATOM 574 O O . ASN A 1 73 ? 5.845 9.608 -2.438 1.00 85.75 73 ASN A O 1
ATOM 578 N N . LYS A 1 74 ? 5.073 10.219 -4.452 1.00 87.56 74 LYS A N 1
ATOM 579 C CA . LYS A 1 74 ? 3.780 10.677 -3.933 1.00 87.56 74 LYS A CA 1
ATOM 580 C C . LYS A 1 74 ? 2.979 9.513 -3.349 1.00 87.56 74 LYS A C 1
ATOM 582 O O . LYS A 1 74 ? 2.447 9.646 -2.254 1.00 87.56 74 LYS A O 1
ATOM 587 N N . PHE A 1 75 ? 2.916 8.390 -4.059 1.00 88.00 75 PHE A N 1
ATOM 588 C CA . PHE A 1 75 ? 2.203 7.206 -3.594 1.00 88.00 75 PHE A CA 1
ATOM 589 C C . PHE A 1 75 ? 2.843 6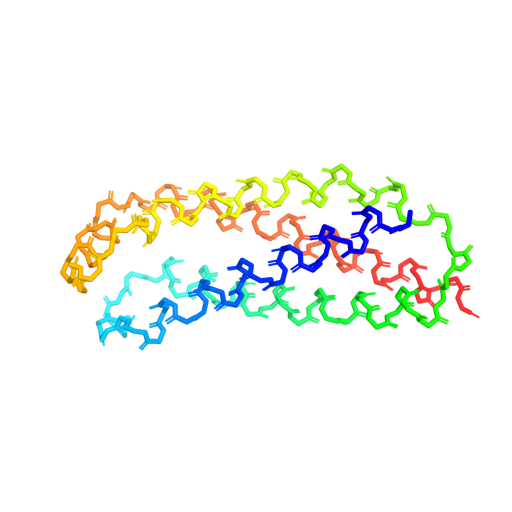.595 -2.345 1.00 88.00 75 PHE A C 1
ATOM 591 O O . PHE A 1 75 ? 2.127 6.272 -1.403 1.00 88.00 75 PHE A O 1
ATOM 598 N N . LYS A 1 76 ? 4.179 6.537 -2.280 1.00 85.81 76 LYS A N 1
ATOM 599 C CA . LYS A 1 76 ? 4.918 6.142 -1.075 1.00 85.81 76 LYS A CA 1
ATOM 600 C C . LYS A 1 76 ? 4.479 6.966 0.138 1.00 85.81 76 LYS A C 1
ATOM 602 O O . LYS A 1 76 ? 4.104 6.383 1.144 1.00 85.81 76 LYS A O 1
ATOM 607 N N . LYS A 1 77 ? 4.414 8.297 0.016 1.00 87.44 77 LYS A N 1
ATOM 608 C CA . LYS A 1 77 ? 3.925 9.173 1.098 1.00 87.44 77 LYS A CA 1
ATOM 609 C C . LYS A 1 77 ? 2.460 8.921 1.459 1.00 87.44 77 LYS A C 1
ATOM 611 O O . LYS A 1 77 ? 2.104 8.963 2.632 1.00 87.44 77 LYS A O 1
ATOM 616 N N . THR A 1 78 ? 1.602 8.656 0.470 1.00 87.75 78 THR A N 1
ATOM 617 C CA . THR A 1 78 ? 0.210 8.257 0.729 1.00 87.75 78 THR A CA 1
ATOM 618 C C . THR A 1 78 ? 0.160 6.955 1.530 1.00 87.75 78 THR A C 1
ATOM 620 O O . THR A 1 78 ? -0.604 6.875 2.488 1.00 87.75 78 THR A O 1
ATOM 623 N N . LEU A 1 79 ? 0.979 5.959 1.178 1.00 84.56 79 LEU A N 1
ATOM 624 C CA . LEU A 1 79 ? 1.077 4.696 1.909 1.00 84.56 79 LEU A CA 1
ATOM 625 C C . LEU A 1 79 ? 1.669 4.864 3.307 1.00 84.56 79 LEU A C 1
ATOM 627 O O . LEU A 1 79 ? 1.191 4.215 4.224 1.00 84.56 79 LEU A O 1
ATOM 631 N N . GLU A 1 80 ? 2.666 5.726 3.491 1.00 85.38 80 GLU A N 1
ATOM 632 C CA . GLU A 1 80 ? 3.213 6.059 4.813 1.00 85.38 80 GLU A CA 1
ATOM 633 C C . GLU A 1 80 ? 2.135 6.700 5.698 1.00 85.38 80 GLU A C 1
ATOM 635 O O . GLU A 1 80 ? 1.926 6.265 6.825 1.00 85.38 80 GLU A O 1
ATOM 640 N N . GLY A 1 81 ? 1.357 7.650 5.169 1.00 84.62 81 GLY A N 1
ATOM 641 C CA . GLY A 1 81 ? 0.235 8.235 5.910 1.00 84.62 81 GLY A CA 1
ATOM 642 C C . GLY A 1 81 ? -0.891 7.231 6.186 1.00 84.62 81 GLY A C 1
ATOM 643 O O . GLY A 1 81 ? -1.483 7.241 7.264 1.00 84.62 81 GLY A O 1
ATOM 644 N N . PHE A 1 82 ? -1.185 6.344 5.228 1.00 82.94 82 PHE A N 1
ATOM 645 C CA . PHE A 1 82 ? -2.108 5.222 5.419 1.00 82.94 82 PHE A CA 1
ATOM 646 C C . PHE A 1 82 ? -1.606 4.299 6.538 1.00 82.94 82 PHE A C 1
ATOM 648 O O . PHE A 1 82 ? -2.384 3.918 7.409 1.00 82.94 82 PHE A O 1
ATOM 655 N N . ALA A 1 83 ? -0.307 4.001 6.550 1.00 78.50 83 ALA A N 1
ATOM 656 C CA . ALA A 1 83 ? 0.359 3.147 7.519 1.00 78.50 83 ALA A CA 1
ATOM 657 C C . ALA A 1 83 ? 0.316 3.716 8.935 1.00 78.50 83 ALA A C 1
ATOM 659 O O . ALA A 1 83 ? -0.147 3.045 9.852 1.00 78.50 83 ALA A O 1
ATOM 660 N N . GLU A 1 84 ? 0.730 4.970 9.109 1.00 78.56 84 GLU A N 1
ATOM 661 C CA . GLU A 1 84 ? 0.714 5.661 10.402 1.00 78.56 84 GLU A CA 1
ATOM 662 C C . GLU A 1 84 ? -0.680 5.666 11.034 1.00 78.56 84 GLU A C 1
ATOM 664 O O . GLU A 1 84 ? -0.825 5.482 12.243 1.00 78.56 84 GLU A O 1
ATOM 669 N N . LYS A 1 85 ? -1.711 5.850 10.205 1.00 74.94 85 LYS A N 1
ATOM 670 C CA . LYS A 1 85 ? -3.100 5.906 10.651 1.00 74.94 85 LYS A CA 1
ATOM 671 C C . LYS A 1 85 ? -3.734 4.525 10.867 1.00 74.94 85 LYS A C 1
ATOM 673 O O . LYS A 1 85 ? -4.595 4.401 11.734 1.00 74.94 85 LYS A O 1
ATOM 678 N N . SER A 1 86 ? -3.370 3.520 10.072 1.00 68.25 86 SER A N 1
ATOM 679 C CA . SER A 1 86 ? -3.984 2.177 10.095 1.00 68.25 86 SER A CA 1
ATOM 680 C C . SER A 1 86 ? -3.275 1.215 11.053 1.00 68.25 86 SER A C 1
ATOM 682 O O . SER A 1 86 ? -3.878 0.282 11.584 1.00 68.25 86 SER A O 1
ATOM 684 N N . TRP A 1 87 ? -1.972 1.407 11.252 1.00 71.38 87 TRP A N 1
ATOM 685 C CA . TRP A 1 87 ? -1.130 0.612 12.140 1.00 71.38 87 TRP A CA 1
ATOM 686 C C . TRP A 1 87 ? -0.047 1.495 1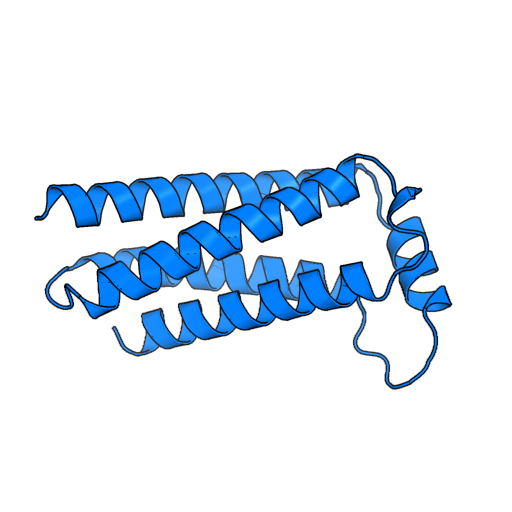2.766 1.00 71.38 87 TRP A C 1
ATOM 688 O O . TRP A 1 87 ? 1.118 1.447 12.371 1.00 71.38 87 TRP A O 1
ATOM 698 N N . PRO A 1 88 ? -0.392 2.312 13.772 1.00 61.28 88 PRO A N 1
ATOM 699 C CA . PRO A 1 88 ? 0.607 3.131 14.439 1.00 61.28 88 PRO A CA 1
ATOM 700 C C . PRO A 1 88 ? 1.750 2.243 14.953 1.00 61.28 88 PRO A C 1
ATOM 702 O O . PRO A 1 88 ? 1.516 1.173 15.523 1.00 61.28 88 PRO A O 1
ATOM 705 N N . ALA A 1 89 ? 2.990 2.673 14.705 1.00 53.72 89 ALA A N 1
ATOM 706 C CA . ALA A 1 89 ? 4.200 1.969 15.111 1.00 53.72 89 ALA A CA 1
ATOM 707 C C . ALA A 1 89 ? 4.329 2.000 16.641 1.00 53.72 89 ALA A C 1
ATOM 709 O O . ALA A 1 89 ? 5.026 2.835 17.210 1.00 53.72 89 ALA A O 1
ATOM 710 N N . VAL A 1 90 ? 3.609 1.114 17.323 1.00 48.56 90 VAL A N 1
ATOM 711 C CA . VAL A 1 90 ? 3.644 0.989 18.778 1.00 48.56 90 VAL A CA 1
ATOM 712 C C . VAL A 1 90 ? 4.127 -0.417 19.100 1.00 48.56 90 VAL A C 1
ATOM 714 O O . VAL A 1 90 ? 3.468 -1.404 18.776 1.00 48.56 90 VAL A O 1
ATOM 717 N N . GLY A 1 91 ? 5.326 -0.503 19.682 1.00 47.62 91 GLY A N 1
ATOM 718 C CA . GLY A 1 91 ? 5.938 -1.766 20.088 1.00 47.62 91 GLY A CA 1
ATOM 719 C C . GLY A 1 91 ? 5.028 -2.565 21.020 1.00 47.62 91 GLY A C 1
ATOM 720 O O . GLY A 1 91 ? 4.372 -1.974 21.866 1.00 47.62 91 GLY A O 1
ATOM 721 N N . ASP A 1 92 ? 4.990 -3.886 20.819 1.00 52.84 92 ASP 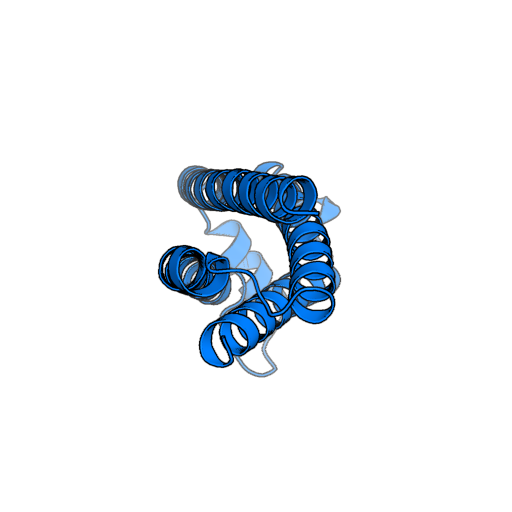A N 1
ATOM 722 C CA . ASP A 1 92 ? 4.367 -4.970 21.610 1.00 52.84 92 ASP A CA 1
ATOM 723 C C . ASP A 1 92 ? 2.956 -4.786 22.222 1.00 52.84 92 ASP A C 1
ATOM 725 O O . ASP A 1 92 ? 2.420 -5.716 22.824 1.00 52.84 92 ASP A O 1
ATOM 729 N N . TRP A 1 93 ? 2.278 -3.654 22.030 1.00 54.06 93 TRP A N 1
ATOM 730 C CA . TRP A 1 93 ? 1.030 -3.333 22.724 1.00 54.06 93 TRP A CA 1
ATOM 731 C C . TRP A 1 93 ? -0.199 -3.330 21.803 1.00 54.06 93 TRP A C 1
ATOM 733 O O . TRP A 1 93 ? -0.694 -2.310 21.339 1.00 54.06 93 TRP A O 1
ATOM 743 N N . SER A 1 94 ? -0.738 -4.549 21.692 1.00 61.12 94 SER A N 1
ATOM 744 C CA . SER A 1 94 ? -2.129 -4.993 21.491 1.00 61.12 94 SER A CA 1
ATOM 745 C C . SER A 1 94 ? -2.871 -4.693 20.175 1.00 61.12 94 SER A C 1
ATOM 747 O O . SER A 1 94 ? -3.132 -3.555 19.795 1.00 61.12 94 SER A O 1
ATOM 749 N N . LYS A 1 95 ? -3.380 -5.783 19.579 1.00 61.78 95 LYS A N 1
ATOM 750 C CA . LYS A 1 95 ? -4.418 -5.824 18.530 1.00 61.78 95 LYS A CA 1
ATOM 751 C C . LYS A 1 95 ? -5.594 -4.879 18.796 1.00 61.78 95 LYS A C 1
ATOM 753 O O . LYS A 1 95 ? -6.140 -4.327 17.856 1.00 61.78 95 LYS A O 1
ATOM 758 N N . ILE A 1 96 ? -5.908 -4.639 20.069 1.00 64.88 96 ILE A N 1
ATOM 759 C CA . ILE A 1 96 ? -6.977 -3.745 20.523 1.00 64.88 96 ILE A CA 1
ATOM 760 C C . ILE A 1 96 ? -6.734 -2.298 20.072 1.00 64.88 96 ILE A C 1
ATOM 762 O O . ILE A 1 96 ? -7.663 -1.646 19.616 1.00 64.88 96 ILE A O 1
ATOM 766 N N . PHE A 1 97 ? -5.506 -1.774 20.146 1.00 66.50 97 PHE A N 1
ATOM 767 C CA . PHE A 1 97 ? -5.230 -0.412 19.663 1.00 66.50 97 PHE A CA 1
ATOM 768 C C . PHE A 1 97 ? -5.339 -0.306 18.148 1.00 66.50 97 PHE A C 1
ATOM 770 O O . PHE A 1 97 ? -5.796 0.717 17.645 1.00 66.50 97 PHE A O 1
ATOM 777 N N . GLN A 1 98 ? -4.949 -1.362 17.430 1.00 65.19 98 GLN A N 1
ATOM 778 C CA . GLN A 1 98 ? -5.159 -1.420 15.990 1.00 65.19 98 GLN A CA 1
ATOM 779 C C . GLN A 1 98 ? -6.663 -1.432 15.706 1.00 65.19 98 GLN A C 1
ATOM 781 O O . GLN A 1 98 ? -7.139 -0.549 15.009 1.00 65.19 98 GLN A O 1
ATOM 786 N N . GLU A 1 99 ? -7.433 -2.339 16.309 1.00 65.50 99 GLU A N 1
ATOM 787 C CA . GLU A 1 99 ? -8.899 -2.399 16.188 1.00 65.50 99 GLU A CA 1
ATOM 788 C C . GLU A 1 99 ? -9.574 -1.056 16.512 1.00 65.50 99 GLU A C 1
ATOM 790 O O . GLU A 1 99 ? -10.457 -0.617 15.776 1.00 65.50 99 GLU A O 1
ATOM 795 N N . VAL A 1 100 ? -9.120 -0.355 17.555 1.00 67.62 100 VAL A N 1
ATOM 796 C CA . VAL A 1 100 ? -9.609 0.986 17.900 1.00 67.62 100 VAL A CA 1
ATOM 797 C C . VAL A 1 100 ? -9.229 2.007 16.827 1.00 67.62 100 VAL A C 1
ATOM 799 O O . VAL A 1 100 ? -10.103 2.748 16.388 1.00 67.62 100 VAL A O 1
ATOM 802 N N . ALA A 1 101 ? -7.983 2.031 16.348 1.00 66.62 101 ALA A N 1
ATOM 803 C CA . ALA A 1 101 ? -7.570 2.910 15.252 1.00 66.62 101 ALA A CA 1
ATOM 804 C C . ALA A 1 101 ? -8.414 2.666 13.985 1.00 66.62 101 ALA A C 1
ATOM 806 O O . ALA A 1 101 ? -8.908 3.623 13.392 1.00 66.62 101 ALA A O 1
ATOM 807 N N . TRP A 1 102 ? -8.685 1.400 13.646 1.00 69.31 102 TRP A N 1
ATOM 808 C CA . TRP A 1 102 ? -9.585 1.003 12.555 1.00 69.31 102 TRP A CA 1
ATOM 809 C C . TRP A 1 102 ? -11.033 1.449 12.789 1.00 69.31 102 TRP A C 1
ATOM 811 O O . TRP A 1 102 ? -11.715 1.854 11.852 1.00 69.31 102 TRP A O 1
ATOM 821 N N . SER A 1 103 ? -11.518 1.407 14.031 1.00 67.12 103 SER A N 1
ATOM 822 C CA . SER A 1 103 ? -12.867 1.878 14.373 1.00 67.12 103 SER A CA 1
ATOM 823 C C . SER A 1 103 ? -13.008 3.405 14.324 1.00 67.12 103 SER A C 1
ATOM 825 O O . SER A 1 103 ? -14.107 3.913 14.115 1.00 67.12 103 SER A O 1
ATOM 827 N N . LEU A 1 104 ? -11.902 4.132 14.514 1.00 69.06 104 LEU A N 1
ATOM 828 C CA . LEU A 1 104 ? -11.858 5.595 14.524 1.00 69.06 104 LEU A CA 1
ATOM 829 C C . LEU A 1 104 ? -11.702 6.199 13.127 1.00 69.06 104 LEU A C 1
ATOM 831 O O . LEU A 1 104 ? -11.926 7.397 12.956 1.00 69.06 104 LEU A O 1
ATOM 835 N N . TRP A 1 105 ? -11.338 5.393 12.134 1.00 74.62 105 TRP A N 1
ATOM 836 C CA . TRP A 1 105 ? -11.286 5.838 10.751 1.00 74.62 105 TRP A CA 1
ATOM 837 C C . TRP A 1 105 ? -12.681 6.138 10.222 1.00 74.62 105 TRP A C 1
ATOM 839 O O . TRP A 1 105 ? -13.595 5.310 10.253 1.00 74.62 105 TRP A O 1
ATOM 849 N N . SER A 1 106 ? -12.840 7.348 9.695 1.00 71.06 106 SER A N 1
ATOM 850 C CA . SER A 1 106 ? -14.084 7.718 9.043 1.00 71.06 106 SER A CA 1
ATOM 851 C C . SER A 1 106 ? -14.205 7.027 7.680 1.00 71.06 106 SER A C 1
ATOM 853 O O . SER A 1 106 ? -13.231 6.855 6.942 1.00 71.06 106 SER A O 1
ATOM 855 N N . LYS A 1 107 ? -15.440 6.694 7.284 1.00 74.94 107 LYS A N 1
ATOM 856 C CA . LYS A 1 107 ? -15.752 6.194 5.932 1.00 74.94 107 LYS A CA 1
ATOM 857 C C . LYS A 1 107 ? -15.217 7.123 4.834 1.00 74.94 107 LYS A C 1
ATOM 859 O O . LYS A 1 107 ? -14.804 6.656 3.772 1.00 74.94 107 LYS A O 1
ATOM 864 N N . GLN A 1 108 ? -15.229 8.431 5.088 1.00 80.00 108 GLN A N 1
ATOM 865 C CA . GLN A 1 108 ? -14.709 9.429 4.162 1.00 80.00 108 GLN A CA 1
ATOM 866 C C . GLN A 1 108 ? -13.197 9.268 3.960 1.00 80.00 108 GLN A C 1
ATOM 868 O O . GLN A 1 108 ? -12.760 9.160 2.820 1.00 80.00 108 GLN A O 1
ATOM 873 N N . GLU A 1 109 ? -12.413 9.162 5.033 1.00 81.75 109 GLU A N 1
ATOM 874 C CA . GLU A 1 109 ? -10.961 8.957 4.931 1.00 81.75 109 GLU A CA 1
ATOM 875 C C . GLU A 1 109 ? -10.614 7.641 4.228 1.00 81.75 109 GLU A C 1
ATOM 877 O O . GLU A 1 109 ? -9.754 7.618 3.348 1.00 81.75 109 GLU A O 1
ATOM 882 N N . ALA A 1 110 ? -11.318 6.552 4.554 1.00 79.31 110 ALA A N 1
ATOM 883 C CA . ALA A 1 110 ? -11.132 5.272 3.871 1.00 79.31 110 ALA A CA 1
ATOM 884 C C . ALA A 1 110 ? -11.398 5.389 2.357 1.00 79.31 110 ALA A C 1
ATOM 886 O O . ALA A 1 110 ? -10.657 4.838 1.541 1.00 79.31 110 ALA A O 1
ATOM 887 N N . THR A 1 111 ? -12.419 6.160 1.974 1.00 83.75 111 THR A N 1
ATOM 888 C CA . THR A 1 111 ? -12.747 6.433 0.566 1.00 83.75 111 THR A CA 1
ATOM 889 C C . THR A 1 111 ? -11.672 7.286 -0.111 1.00 83.75 111 THR A C 1
ATOM 891 O O . THR A 1 111 ? -11.284 6.998 -1.240 1.00 83.75 111 THR A O 1
ATOM 894 N N . GLU A 1 112 ? -11.132 8.294 0.576 1.00 88.12 112 GLU A N 1
ATOM 895 C CA . GLU A 1 112 ? -10.060 9.145 0.048 1.00 88.12 112 GLU A CA 1
ATOM 896 C C . GLU A 1 112 ? -8.771 8.357 -0.227 1.00 88.12 112 GLU A C 1
ATOM 898 O O . GLU A 1 112 ? -8.119 8.581 -1.252 1.00 88.12 112 GLU A O 1
ATOM 903 N N . TYR A 1 113 ? -8.406 7.414 0.649 1.00 87.06 113 TYR A N 1
ATOM 904 C CA . TYR A 1 113 ? -7.287 6.503 0.393 1.00 87.06 113 TYR A CA 1
ATOM 905 C C . TYR A 1 113 ? -7.576 5.564 -0.777 1.00 87.06 113 TYR A C 1
ATOM 907 O O . TYR A 1 113 ? -6.715 5.394 -1.641 1.00 87.06 113 TYR A O 1
ATOM 915 N N . LEU A 1 114 ? -8.792 5.017 -0.858 1.00 86.94 114 LEU A N 1
ATOM 916 C CA . LEU A 1 114 ? -9.189 4.120 -1.943 1.00 86.94 114 LEU A CA 1
ATOM 917 C C . LEU A 1 114 ? -9.108 4.818 -3.307 1.00 86.94 114 LEU A C 1
ATOM 919 O O . LEU A 1 114 ? -8.577 4.260 -4.265 1.00 86.94 114 LEU A O 1
ATOM 923 N N . ASP A 1 115 ? -9.572 6.064 -3.393 1.00 89.56 115 ASP A N 1
ATOM 924 C CA . ASP A 1 115 ? -9.478 6.868 -4.611 1.00 89.56 115 ASP A CA 1
ATOM 925 C C . ASP A 1 115 ? -8.024 7.159 -4.999 1.00 89.56 115 ASP A C 1
ATOM 927 O O . ASP A 1 115 ? -7.678 7.157 -6.184 1.00 89.56 115 ASP A O 1
ATOM 931 N N . GLN A 1 116 ? -7.148 7.408 -4.022 1.00 89.50 116 GLN A N 1
ATOM 932 C CA . GLN A 1 116 ? -5.721 7.603 -4.284 1.00 89.50 116 GLN A CA 1
ATOM 933 C C . GLN A 1 116 ? -5.050 6.319 -4.778 1.00 89.50 116 GLN A C 1
ATOM 935 O O . GLN A 1 116 ? -4.238 6.388 -5.704 1.00 89.50 116 GLN A O 1
ATOM 940 N N . PHE A 1 117 ? -5.416 5.170 -4.211 1.00 90.56 117 PHE A N 1
ATOM 941 C CA . PHE A 1 117 ? -4.904 3.861 -4.610 1.00 90.56 117 PHE A CA 1
ATOM 942 C C . PHE A 1 117 ? -5.315 3.524 -6.044 1.00 90.56 117 PHE A C 1
ATOM 944 O O . PHE A 1 117 ? -4.440 3.303 -6.875 1.00 90.56 117 PHE A O 1
ATOM 951 N N . LYS A 1 118 ? -6.598 3.661 -6.391 1.00 88.62 118 LYS A N 1
ATOM 952 C CA . LYS A 1 118 ? -7.098 3.432 -7.761 1.00 88.62 118 LYS A CA 1
ATOM 953 C C . LYS A 1 118 ? -6.475 4.355 -8.805 1.00 88.62 118 LYS A C 1
ATOM 955 O O . LYS A 1 118 ? -6.188 3.960 -9.936 1.00 88.62 118 LYS A O 1
ATOM 960 N N . ARG A 1 119 ? -6.242 5.624 -8.449 1.00 89.56 119 ARG A N 1
ATOM 961 C CA . ARG A 1 119 ? -5.532 6.566 -9.334 1.00 89.56 119 ARG A CA 1
ATOM 962 C C . ARG A 1 119 ? -4.094 6.131 -9.583 1.00 89.56 119 ARG A C 1
ATOM 964 O O . ARG A 1 119 ? -3.566 6.398 -10.662 1.00 89.56 119 ARG A O 1
ATOM 971 N N . PHE A 1 120 ? -3.448 5.529 -8.589 1.00 89.31 120 PHE A N 1
ATOM 972 C CA . PHE A 1 120 ? -2.108 4.981 -8.744 1.00 89.31 120 PHE A CA 1
ATOM 973 C C . PHE A 1 120 ? -2.126 3.666 -9.533 1.00 89.31 120 PHE A C 1
ATOM 975 O O . PHE A 1 120 ? -1.323 3.523 -10.448 1.00 89.31 120 PHE A O 1
ATOM 982 N N . GLU A 1 121 ? -3.095 2.785 -9.283 1.00 88.31 121 GLU A N 1
ATOM 983 C CA . GLU A 1 121 ? -3.341 1.557 -10.050 1.00 88.31 121 GLU A CA 1
ATOM 984 C C . GLU A 1 121 ? -3.460 1.858 -11.549 1.00 88.31 121 GLU A C 1
ATOM 986 O O . GLU A 1 121 ? -2.718 1.319 -12.368 1.00 88.31 121 GLU A O 1
ATOM 991 N N . SER A 1 122 ? -4.306 2.829 -11.904 1.00 88.50 122 SER A N 1
ATOM 992 C CA . SER A 1 122 ? -4.484 3.272 -13.291 1.00 88.50 122 SER A CA 1
ATOM 993 C C . SER A 1 122 ? -3.168 3.737 -13.929 1.00 88.50 122 SER A C 1
ATOM 995 O O . SER A 1 122 ? -2.924 3.490 -15.108 1.00 88.50 122 SER A O 1
ATOM 997 N N . ARG A 1 123 ? -2.292 4.396 -13.156 1.00 87.12 123 ARG A N 1
ATOM 998 C CA . ARG A 1 123 ? -0.969 4.828 -13.637 1.00 87.12 123 ARG A CA 1
ATOM 999 C C . ARG A 1 123 ? -0.017 3.653 -13.821 1.00 87.12 123 ARG A C 1
ATOM 1001 O O . ARG A 1 123 ? 0.682 3.629 -14.827 1.00 87.12 123 ARG A O 1
ATOM 1008 N N . LEU A 1 124 ? -0.005 2.694 -12.893 1.00 85.19 124 LEU A N 1
ATOM 1009 C CA . LEU A 1 124 ? 0.782 1.468 -13.032 1.00 85.19 124 LEU A CA 1
ATOM 1010 C C . LEU A 1 124 ? 0.386 0.718 -14.302 1.00 85.19 124 LEU A C 1
ATOM 1012 O O . LEU A 1 124 ? 1.257 0.368 -15.087 1.00 85.19 124 LEU A O 1
ATOM 1016 N N . ILE A 1 125 ? -0.915 0.544 -14.547 1.00 86.81 125 ILE A N 1
ATOM 1017 C CA . ILE A 1 125 ? -1.423 -0.115 -15.757 1.00 86.81 125 ILE A CA 1
ATOM 1018 C C . ILE A 1 125 ? -0.967 0.629 -17.016 1.00 86.81 125 ILE A C 1
ATOM 1020 O O . ILE A 1 125 ? -0.492 -0.004 -17.956 1.00 86.81 125 ILE A O 1
ATOM 1024 N N . MET A 1 126 ? -1.062 1.964 -17.036 1.00 85.44 126 MET A N 1
ATOM 1025 C CA . MET A 1 126 ? -0.572 2.759 -18.167 1.00 85.44 126 MET A CA 1
ATOM 1026 C C . MET A 1 126 ? 0.922 2.555 -18.412 1.00 85.44 126 MET A C 1
ATOM 1028 O O . MET A 1 126 ? 1.325 2.401 -19.557 1.00 85.44 126 MET A O 1
ATOM 1032 N N . TRP A 1 127 ? 1.741 2.540 -17.362 1.00 83.69 127 TRP A N 1
ATOM 1033 C CA . TRP A 1 127 ? 3.177 2.317 -17.503 1.00 83.69 127 TRP A CA 1
ATOM 1034 C C . TRP A 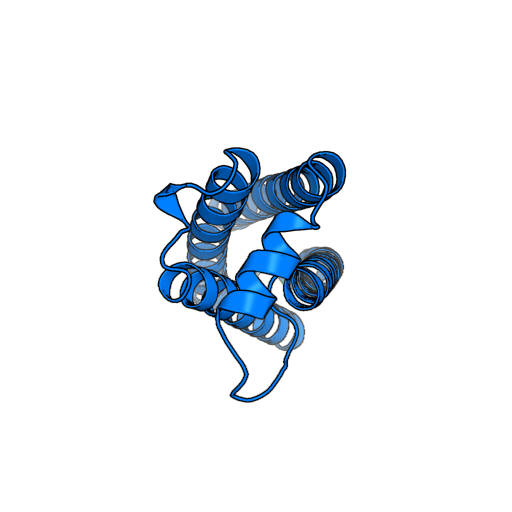1 127 ? 3.522 0.902 -17.953 1.00 83.69 127 TRP A C 1
ATOM 1036 O O . TRP A 1 127 ? 4.399 0.731 -18.792 1.00 83.69 127 TRP A O 1
ATOM 1046 N N . LEU A 1 128 ? 2.830 -0.106 -17.423 1.00 81.75 128 LEU A N 1
ATOM 1047 C CA . LEU A 1 128 ? 2.978 -1.490 -17.867 1.00 81.75 128 LEU A CA 1
ATOM 1048 C C . LEU A 1 128 ? 2.651 -1.617 -19.357 1.00 81.75 128 LEU A C 1
ATOM 1050 O O . LEU A 1 128 ? 3.387 -2.273 -20.087 1.00 81.75 128 LEU A O 1
ATOM 1054 N N . ALA A 1 129 ? 1.579 -0.959 -19.808 1.00 82.69 129 ALA A N 1
ATOM 1055 C CA . ALA A 1 129 ? 1.216 -0.915 -21.217 1.00 82.69 129 ALA A CA 1
ATOM 1056 C C . ALA A 1 129 ? 2.283 -0.197 -22.057 1.00 82.69 129 ALA A C 1
ATOM 1058 O O . ALA A 1 129 ? 2.692 -0.731 -23.079 1.00 82.69 129 ALA A O 1
ATOM 1059 N N . ASP A 1 130 ? 2.761 0.969 -21.618 1.00 78.81 130 ASP A N 1
ATOM 1060 C CA . ASP A 1 130 ? 3.786 1.760 -22.317 1.00 78.81 130 ASP A CA 1
ATOM 1061 C C . ASP A 1 130 ? 5.076 0.947 -22.523 1.00 78.81 130 ASP A C 1
ATOM 1063 O O . ASP A 1 130 ? 5.546 0.801 -23.646 1.00 78.81 130 ASP A O 1
ATOM 1067 N N . ILE A 1 131 ? 5.576 0.293 -21.466 1.00 74.31 131 ILE A N 1
ATOM 1068 C CA . ILE A 1 131 ? 6.763 -0.578 -21.542 1.00 74.31 131 ILE A CA 1
ATOM 1069 C C . ILE A 1 131 ? 6.522 -1.793 -22.450 1.00 74.31 131 ILE A C 1
ATOM 1071 O O . ILE A 1 131 ? 7.444 -2.252 -23.121 1.00 74.31 131 ILE A O 1
ATOM 1075 N N . TRP A 1 132 ? 5.303 -2.338 -22.460 1.00 71.06 132 TRP A N 1
ATOM 1076 C CA . TRP A 1 132 ? 4.954 -3.487 -23.296 1.00 71.06 132 TRP A CA 1
ATOM 1077 C C . TRP A 1 132 ? 4.844 -3.136 -24.786 1.00 71.06 132 TRP A C 1
ATOM 1079 O O . TRP A 1 132 ? 5.160 -3.974 -25.623 1.00 71.06 132 TRP A O 1
ATOM 1089 N N . TYR A 1 133 ? 4.393 -1.927 -25.135 1.00 68.38 133 TYR A N 1
ATOM 1090 C CA . TYR A 1 133 ? 4.301 -1.474 -26.531 1.00 68.38 133 TYR A CA 1
ATOM 1091 C C . TYR A 1 133 ? 5.627 -0.940 -27.095 1.00 68.38 133 TYR A C 1
ATOM 1093 O O . TYR A 1 133 ? 5.761 -0.857 -28.314 1.00 68.38 133 TYR A O 1
ATOM 1101 N N . ASP A 1 134 ? 6.598 -0.621 -26.235 1.00 59.75 134 ASP A N 1
ATOM 1102 C CA . ASP A 1 134 ? 7.986 -0.313 -26.616 1.00 59.75 134 ASP A CA 1
ATOM 1103 C C . ASP A 1 134 ? 8.829 -1.577 -26.931 1.00 59.75 134 ASP A C 1
ATOM 1105 O O . ASP A 1 134 ? 10.026 -1.468 -27.218 1.00 59.75 134 ASP A O 1
ATOM 1109 N N . PHE A 1 135 ? 8.225 -2.770 -26.856 1.00 53.41 135 PHE A N 1
ATOM 1110 C CA . PHE A 1 135 ? 8.822 -4.077 -27.168 1.00 53.41 135 PHE A CA 1
ATOM 1111 C C . PHE A 1 135 ? 8.612 -4.471 -28.638 1.00 53.41 135 PHE A C 1
ATOM 1113 O O . PHE A 1 135 ? 9.572 -5.011 -29.237 1.00 53.41 135 PHE A O 1
#

Organism: NCBI:txid2733690

Sequence (135 aa):
MAETLDTVASISQLLDTALKVRENLKDFRTAPEEYQRLFSEIENLKLLLEALDRLVATNPSSDNPQRMSAPMNKFKKTLEGFAEKSWPAVGDWSKIFQEVAWSLWSKQEATEYLDQFKRFESRLIMWLADIWYDF

pLDDT: mean 75.47, std 10.6, range [47.62, 90.56]

Secondary structure (DSSP, 8-state):
-HHHHHHHHHHHHHHHHHHHHHHH-GGGGGS-HHHHHHHHHHHHHHHHHHHHHHHHHH-TT-SHHHHHHHHHHHHHHHHHHHHHHHS---SS--HHHHHHHHHHS-HHHHHHHHHHHHHHHHHHHHHHHHHHHT-